Protein AF-A0A4R1YQB1-F1 (afdb_monomer)

Secondary structure (DSSP, 8-state):
--EEEEEEEES-HHHHHHHHHHTS-PPEEEE-SSEEEETTS-EEEEHHHHHHHHT------SS---SS-EEEEE-

Radius of gyration: 12.45 Å; Cα contacts (8 Å, |Δi|>4): 119; chains: 1; bounding box: 25×32×29 Å

Foldseek 3Di:
DAWQEKEFEDQDPVVVVCCCCPVVVWAWPDDPPQKTATPVRYIYGHNQVVCCVPVVDHPDDPDDCPDPGIDTDDD

Sequence (75 aa):
MRFINPIPFVRDINRSKEFYRKTLGLQILEDFGNFVLFETGFAIHDGRSLEQTIWRQSPVTEESYGRRNLLLYFE

Mean predicted aligned error: 5.08 Å

pLDDT: mean 87.6, std 12.52, range [58.53, 98.44]

Solvent-accessible surface area (backbone atoms only — not comparable to full-atom values): 4434 Å² total; per-residue (Å²): 124,43,82,62,32,52,35,40,48,31,95,47,45,66,66,48,51,49,44,43,34,72,75,71,62,50,51,77,66,46,77,69,79,54,39,39,36,28,74,88,40,48,32,42,30,26,32,64,67,47,39,42,71,76,67,69,41,78,78,82,69,94,66,79,87,82,64,98,41,71,46,80,43,67,85

Structure (mmCIF, N/CA/C/O backbone):
data_AF-A0A4R1YQB1-F1
#
_entry.id   AF-A0A4R1YQB1-F1
#
loop_
_atom_site.group_PDB
_atom_site.id
_atom_site.type_symbol
_atom_site.label_atom_id
_atom_site.label_alt_id
_atom_site.label_comp_id
_atom_site.label_asym_id
_atom_site.label_entity_id
_atom_site.label_seq_id
_atom_site.pdbx_PDB_ins_code
_atom_site.Cartn_x
_atom_site.Cartn_y
_atom_site.Cartn_z
_atom_site.occupancy
_atom_site.B_iso_or_equiv
_atom_site.auth_seq_id
_atom_site.auth_comp_id
_atom_site.auth_asym_id
_atom_site.auth_atom_id
_atom_site.pdbx_PDB_model_num
ATOM 1 N N . MET A 1 1 ? -5.757 -20.457 7.030 1.00 85.06 1 MET A N 1
ATOM 2 C CA . MET A 1 1 ? -5.779 -19.695 5.772 1.00 85.06 1 MET A CA 1
ATOM 3 C C . MET A 1 1 ? -6.796 -18.571 5.887 1.00 85.06 1 MET A C 1
ATOM 5 O O . MET A 1 1 ? -7.972 -18.746 5.586 1.00 85.06 1 MET A O 1
ATOM 9 N N . ARG A 1 2 ? -6.342 -17.437 6.405 1.00 94.75 2 ARG A N 1
ATOM 10 C CA . ARG A 1 2 ? -7.074 -16.192 6.598 1.00 94.75 2 ARG A CA 1
ATOM 11 C C . ARG A 1 2 ? -6.471 -15.167 5.650 1.00 94.75 2 ARG A C 1
ATOM 13 O O . ARG A 1 2 ? -5.259 -14.989 5.635 1.00 94.75 2 ARG A O 1
ATOM 20 N N . PHE A 1 3 ? -7.307 -14.518 4.849 1.00 94.75 3 PHE A N 1
ATOM 21 C CA . PHE A 1 3 ? -6.867 -13.405 4.013 1.00 94.75 3 PHE A CA 1
ATOM 22 C C . PHE A 1 3 ? -6.504 -12.204 4.889 1.00 94.75 3 PHE A C 1
ATOM 24 O O . PHE A 1 3 ? -7.267 -11.867 5.797 1.00 94.75 3 PHE A O 1
ATOM 31 N N . ILE A 1 4 ? -5.349 -11.594 4.621 1.00 95.50 4 ILE A N 1
ATOM 32 C CA . ILE A 1 4 ? -4.822 -10.472 5.403 1.00 95.50 4 ILE A CA 1
ATOM 33 C C . ILE A 1 4 ? -4.895 -9.184 4.587 1.00 95.50 4 ILE A C 1
ATOM 35 O O . ILE A 1 4 ? -5.716 -8.331 4.896 1.00 95.50 4 ILE A O 1
ATOM 39 N N . ASN A 1 5 ? -4.081 -9.070 3.530 1.00 96.00 5 ASN A N 1
ATOM 40 C CA . ASN A 1 5 ? -3.934 -7.832 2.766 1.00 96.00 5 ASN A CA 1
ATOM 41 C C . ASN A 1 5 ? -3.878 -8.115 1.255 1.00 96.00 5 ASN A C 1
ATOM 43 O O . ASN A 1 5 ? -3.133 -9.006 0.820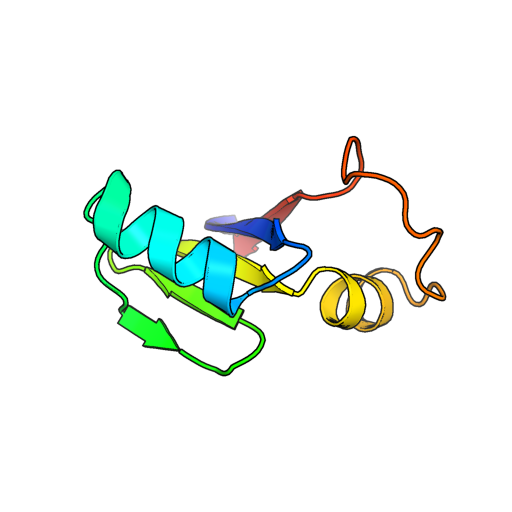 1.00 96.00 5 ASN A O 1
ATOM 47 N N . PRO A 1 6 ? -4.578 -7.325 0.425 1.00 96.25 6 PRO A N 1
ATOM 48 C CA . PRO A 1 6 ? -4.203 -7.142 -0.964 1.00 96.25 6 PRO A CA 1
ATOM 49 C C . PRO A 1 6 ? -3.054 -6.129 -1.039 1.00 96.25 6 PRO A C 1
ATOM 51 O O . PRO A 1 6 ? -3.107 -5.072 -0.412 1.00 96.25 6 PRO A O 1
ATOM 54 N N . ILE A 1 7 ? -2.026 -6.446 -1.824 1.00 95.25 7 ILE A N 1
ATOM 55 C CA . ILE A 1 7 ? -0.814 -5.634 -1.951 1.00 95.25 7 ILE A CA 1
ATOM 56 C C . ILE A 1 7 ? -0.566 -5.341 -3.437 1.00 95.25 7 ILE A C 1
ATOM 58 O O . ILE A 1 7 ? 0.122 -6.117 -4.110 1.00 95.25 7 ILE A O 1
ATOM 62 N N . PRO A 1 8 ? -1.158 -4.270 -4.004 1.00 94.38 8 PRO A N 1
ATOM 63 C CA . PRO A 1 8 ? -0.837 -3.814 -5.344 1.00 94.38 8 PRO A CA 1
ATOM 64 C C . PRO A 1 8 ? 0.572 -3.226 -5.420 1.00 94.38 8 PRO A C 1
ATOM 66 O O . PRO A 1 8 ? 1.065 -2.580 -4.491 1.00 94.38 8 PRO A O 1
ATOM 69 N N . PHE A 1 9 ? 1.198 -3.429 -6.571 1.00 91.31 9 PHE A N 1
ATOM 70 C CA . PHE A 1 9 ? 2.556 -3.000 -6.852 1.00 91.31 9 PHE A CA 1
ATOM 71 C C . PHE A 1 9 ? 2.479 -1.618 -7.481 1.00 91.31 9 PHE A C 1
ATOM 73 O O . PHE A 1 9 ? 1.735 -1.396 -8.441 1.00 91.31 9 PHE A O 1
ATOM 80 N N . VAL A 1 10 ? 3.253 -0.682 -6.944 1.00 91.75 10 VAL A N 1
ATOM 81 C CA . VAL A 1 10 ? 3.274 0.701 -7.413 1.00 91.75 10 VAL A CA 1
ATOM 82 C C . VAL A 1 10 ? 4.670 1.094 -7.872 1.00 91.75 10 VAL A C 1
ATOM 84 O O . VAL A 1 10 ? 5.671 0.598 -7.369 1.00 91.75 10 VAL A O 1
ATOM 87 N N . ARG A 1 11 ? 4.748 1.986 -8.862 1.00 89.25 11 ARG A N 1
ATOM 88 C CA . ARG A 1 11 ? 6.031 2.478 -9.393 1.00 89.25 11 ARG A CA 1
ATOM 89 C C . ARG A 1 11 ? 6.671 3.543 -8.504 1.00 89.25 11 ARG A C 1
ATOM 91 O O . ARG A 1 11 ? 7.887 3.657 -8.463 1.00 89.25 11 ARG A O 1
ATOM 98 N N . ASP A 1 12 ? 5.836 4.356 -7.868 1.00 91.88 12 ASP A N 1
ATOM 99 C CA . ASP A 1 12 ? 6.250 5.429 -6.973 1.00 91.88 12 ASP A CA 1
ATOM 100 C C . ASP A 1 12 ? 5.378 5.349 -5.724 1.00 91.88 12 ASP A C 1
ATOM 102 O O . ASP A 1 12 ? 4.173 5.639 -5.758 1.00 91.88 12 ASP A O 1
ATOM 106 N N . ILE A 1 13 ? 5.996 4.898 -4.636 1.00 95.00 13 ILE A N 1
ATOM 107 C CA . ILE A 1 13 ? 5.325 4.667 -3.363 1.00 95.00 13 ILE A CA 1
ATOM 108 C C . ILE A 1 13 ? 4.827 5.974 -2.744 1.00 95.00 13 ILE A C 1
ATOM 110 O O . ILE A 1 13 ? 3.718 6.013 -2.221 1.00 95.00 13 ILE A O 1
ATOM 114 N N . ASN A 1 14 ? 5.571 7.075 -2.884 1.00 96.69 14 ASN A N 1
ATOM 115 C CA . ASN A 1 14 ? 5.202 8.365 -2.309 1.00 96.69 14 ASN A CA 1
ATOM 116 C C . ASN A 1 14 ? 4.034 8.988 -3.068 1.00 96.69 14 ASN A C 1
ATOM 118 O O . ASN A 1 14 ? 3.050 9.402 -2.453 1.00 96.69 14 ASN A O 1
ATOM 122 N N . ARG A 1 15 ? 4.089 8.985 -4.404 1.00 96.94 15 ARG A N 1
ATOM 123 C CA . ARG A 1 15 ? 2.980 9.468 -5.233 1.00 96.94 15 ARG A CA 1
ATOM 124 C C . ARG A 1 15 ? 1.707 8.654 -4.998 1.00 96.94 15 ARG A C 1
ATOM 126 O O . ARG A 1 15 ? 0.621 9.224 -4.914 1.00 96.94 15 ARG A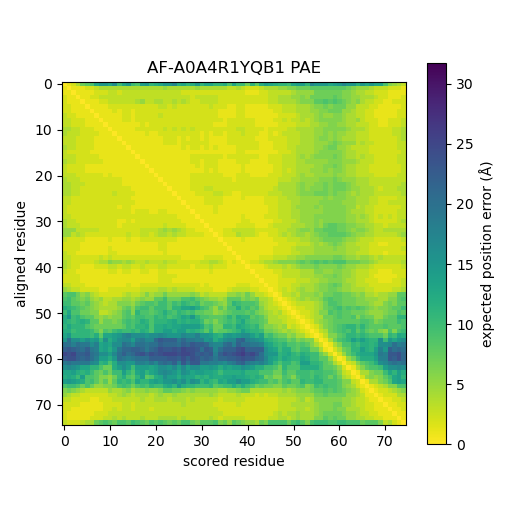 O 1
ATOM 133 N N . SER A 1 16 ? 1.836 7.335 -4.873 1.00 96.81 16 SER A N 1
ATOM 134 C CA . SER A 1 16 ? 0.693 6.444 -4.645 1.00 96.81 16 SER A CA 1
ATOM 135 C C . SER A 1 16 ? 0.120 6.606 -3.238 1.00 96.81 16 SER A C 1
ATOM 137 O O . SER A 1 16 ? -1.092 6.728 -3.085 1.00 96.81 16 SER A O 1
ATOM 139 N N . LYS A 1 17 ? 0.976 6.700 -2.215 1.00 97.56 17 LYS A N 1
ATOM 140 C CA . LYS A 1 17 ? 0.588 7.012 -0.832 1.00 97.56 17 LYS A CA 1
ATOM 141 C C . LYS A 1 17 ? -0.226 8.303 -0.757 1.00 97.56 17 LYS A C 1
ATOM 143 O O . LYS A 1 17 ? -1.291 8.320 -0.145 1.00 97.56 17 LYS A O 1
ATOM 148 N N . GLU A 1 18 ? 0.232 9.366 -1.418 1.00 98.12 18 GLU A N 1
ATOM 149 C CA . GLU A 1 18 ? -0.503 10.634 -1.484 1.00 98.12 18 GLU A CA 1
ATOM 150 C C . GLU A 1 18 ? -1.857 10.486 -2.184 1.00 98.12 18 GLU A C 1
ATOM 152 O O . GLU A 1 18 ? -2.841 11.031 -1.693 1.00 98.12 18 GLU A O 1
ATOM 157 N N . PHE A 1 19 ? -1.935 9.729 -3.283 1.00 98.31 19 PHE A N 1
ATOM 158 C CA . PHE A 1 19 ? -3.198 9.458 -3.976 1.00 98.31 19 PHE A CA 1
ATOM 159 C C . PHE A 1 19 ? -4.212 8.760 -3.059 1.00 98.31 19 PHE A C 1
ATOM 161 O O . PHE A 1 19 ? -5.323 9.254 -2.871 1.00 98.31 19 PHE A O 1
ATOM 168 N N . TYR A 1 20 ? -3.825 7.653 -2.426 1.00 98.00 20 TYR A N 1
ATOM 169 C CA . TYR A 1 20 ? -4.731 6.910 -1.549 1.00 98.00 20 TYR A CA 1
ATOM 170 C C . TYR A 1 20 ? -5.141 7.719 -0.312 1.00 98.00 20 TYR A C 1
ATOM 172 O O . TYR A 1 20 ? -6.305 7.675 0.086 1.00 98.00 20 TYR A O 1
ATOM 180 N N . ARG A 1 21 ? -4.231 8.525 0.251 1.00 97.81 21 ARG A N 1
ATOM 181 C CA . ARG A 1 21 ? -4.538 9.363 1.417 1.00 97.81 21 ARG A CA 1
ATOM 182 C C . ARG A 1 21 ? -5.403 10.572 1.071 1.00 97.81 21 ARG A C 1
ATOM 184 O O . ARG A 1 21 ? -6.381 10.839 1.757 1.00 97.81 21 ARG A O 1
ATOM 191 N N . LYS A 1 22 ? -5.051 11.328 0.028 1.00 98.19 22 LYS A N 1
ATOM 192 C CA . LYS A 1 22 ? -5.707 12.609 -0.291 1.00 98.19 22 LYS A CA 1
ATOM 193 C C . LYS A 1 22 ? -6.929 12.461 -1.186 1.00 98.19 22 LYS A C 1
ATOM 195 O O . LYS A 1 22 ? -7.870 13.227 -1.031 1.00 98.19 22 LYS A O 1
ATOM 200 N N . THR A 1 23 ? -6.910 11.525 -2.130 1.00 97.94 23 THR A N 1
ATOM 201 C CA . THR A 1 23 ? -8.017 11.340 -3.078 1.00 97.94 23 THR A CA 1
ATOM 202 C C . THR A 1 23 ? -9.051 10.362 -2.538 1.00 97.94 23 THR A C 1
ATOM 204 O O . THR A 1 23 ? -10.242 10.626 -2.657 1.00 97.94 23 THR A O 1
ATOM 207 N N . LEU A 1 24 ? -8.613 9.253 -1.931 1.00 97.12 24 LEU A N 1
ATOM 208 C CA . LEU A 1 24 ? -9.518 8.229 -1.391 1.00 97.12 24 LEU A CA 1
ATOM 209 C C . LEU A 1 24 ? -9.768 8.371 0.119 1.00 97.12 24 LEU A C 1
ATOM 211 O O . LEU A 1 24 ? -10.667 7.719 0.641 1.00 97.12 24 LEU A O 1
ATOM 215 N N . GLY A 1 25 ? -9.005 9.212 0.824 1.00 97.75 25 GLY A N 1
ATOM 216 C CA . GLY A 1 25 ? -9.186 9.439 2.261 1.00 97.75 25 GLY A C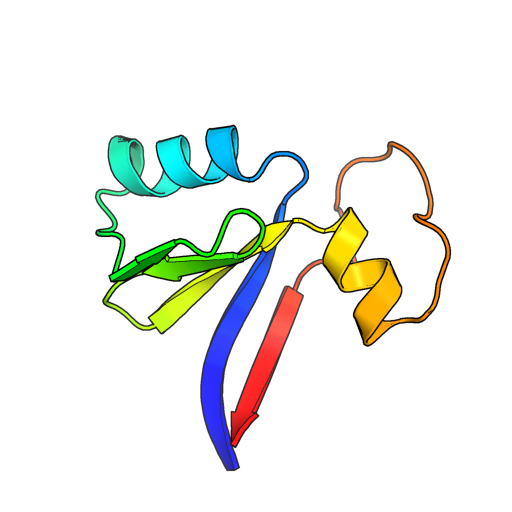A 1
ATOM 217 C C . GLY A 1 25 ? -8.665 8.312 3.159 1.00 97.75 25 GLY A C 1
ATOM 218 O O . GLY A 1 25 ? -9.000 8.289 4.343 1.00 97.75 25 GLY A O 1
ATOM 219 N N . LEU A 1 26 ? -7.867 7.375 2.630 1.00 98.12 26 LEU A N 1
ATOM 220 C CA . LEU A 1 26 ? -7.351 6.254 3.419 1.00 98.12 26 LEU A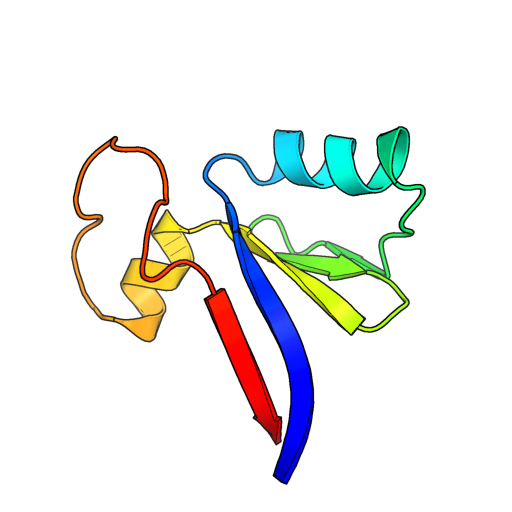 CA 1
ATOM 221 C C . LEU A 1 26 ? -6.331 6.730 4.456 1.00 98.12 26 LEU A C 1
ATOM 223 O O . LEU A 1 26 ? -5.430 7.509 4.144 1.00 98.12 26 LEU A O 1
ATOM 227 N N . GLN A 1 27 ? -6.445 6.216 5.678 1.00 98.31 27 GLN A N 1
ATOM 228 C CA . GLN A 1 27 ? -5.518 6.512 6.767 1.00 98.31 27 GLN A CA 1
ATOM 229 C C . GLN A 1 27 ? -4.380 5.495 6.795 1.00 98.31 27 GLN A C 1
ATOM 231 O O . GLN A 1 27 ? -4.604 4.294 6.633 1.00 98.31 27 GLN A O 1
ATOM 236 N N . ILE A 1 28 ? -3.156 5.993 6.962 1.00 98.06 28 ILE A N 1
ATOM 237 C CA . ILE A 1 28 ? -1.959 5.156 7.063 1.00 98.06 28 ILE A CA 1
ATOM 238 C C . ILE A 1 28 ? -1.911 4.583 8.474 1.00 98.06 28 ILE A C 1
ATOM 240 O O . ILE A 1 28 ? -1.893 5.340 9.439 1.00 98.06 28 ILE A O 1
ATOM 244 N N . LEU A 1 29 ? -1.847 3.259 8.560 1.00 98.12 29 LEU A N 1
ATOM 245 C CA . LEU A 1 29 ? -1.588 2.544 9.799 1.00 98.12 29 LEU A CA 1
ATOM 246 C C . LEU A 1 29 ? -0.080 2.495 10.072 1.00 98.12 29 LEU A C 1
ATOM 248 O O . LEU A 1 29 ? 0.366 2.911 11.135 1.00 98.12 29 LEU A O 1
ATOM 252 N N . GLU A 1 30 ? 0.707 2.049 9.089 1.00 98.00 30 GLU A N 1
ATOM 253 C CA . GLU A 1 30 ? 2.169 1.955 9.180 1.00 98.00 30 GLU A CA 1
ATOM 254 C C . GLU A 1 30 ? 2.834 2.277 7.830 1.00 98.00 30 GLU A C 1
ATOM 256 O O . GLU A 1 30 ? 2.317 1.936 6.762 1.00 98.00 30 GLU A O 1
ATOM 261 N N . ASP A 1 31 ? 3.998 2.930 7.872 1.00 97.56 31 ASP A N 1
ATOM 262 C CA . ASP A 1 31 ? 4.804 3.296 6.700 1.00 97.56 31 ASP A CA 1
ATOM 263 C C . ASP A 1 31 ? 6.245 2.807 6.891 1.00 97.56 31 ASP A C 1
ATOM 265 O O . ASP A 1 31 ? 6.978 3.295 7.752 1.00 97.56 31 ASP A O 1
ATOM 269 N N . PHE A 1 32 ? 6.650 1.838 6.072 1.00 95.38 32 PHE A N 1
ATOM 270 C CA . PHE A 1 32 ? 7.982 1.229 6.076 1.00 95.38 32 PHE A CA 1
ATOM 271 C C . PHE A 1 32 ? 8.854 1.735 4.914 1.00 95.38 32 PHE A C 1
ATOM 273 O O . PHE A 1 32 ? 9.826 1.088 4.518 1.00 95.38 32 PHE A O 1
ATOM 280 N N . GLY A 1 33 ? 8.495 2.866 4.304 1.00 94.00 33 GLY A N 1
ATOM 281 C CA . GLY A 1 33 ? 9.182 3.438 3.149 1.00 94.00 33 GLY A CA 1
ATOM 282 C C . GLY A 1 33 ? 8.744 2.795 1.835 1.00 94.00 33 GLY A C 1
ATOM 283 O O . GLY A 1 33 ? 8.070 3.442 1.039 1.00 94.00 33 GLY A O 1
ATOM 284 N N . ASN A 1 34 ? 9.098 1.526 1.606 1.00 92.44 34 ASN A N 1
ATOM 285 C CA . ASN A 1 34 ? 8.747 0.796 0.374 1.00 92.44 34 ASN A CA 1
ATOM 286 C C . ASN A 1 34 ? 7.416 0.038 0.473 1.00 92.44 34 ASN A C 1
ATOM 288 O O . ASN A 1 34 ? 6.898 -0.410 -0.545 1.00 92.44 34 ASN A O 1
ATOM 292 N N . PHE A 1 35 ? 6.864 -0.089 1.677 1.00 94.69 35 PHE A N 1
ATOM 293 C CA . PHE A 1 35 ? 5.582 -0.722 1.960 1.00 94.69 35 PHE A CA 1
ATOM 294 C C . PHE A 1 35 ? 4.757 0.200 2.850 1.00 94.69 35 PHE A C 1
ATOM 296 O O . PHE A 1 35 ? 5.275 0.748 3.822 1.00 94.69 35 PHE A O 1
ATOM 303 N N . VAL A 1 36 ? 3.481 0.367 2.520 1.00 97.81 36 VAL A N 1
ATOM 304 C CA . VAL A 1 36 ? 2.550 1.203 3.282 1.00 97.81 36 VAL A CA 1
ATOM 305 C C . VAL A 1 36 ? 1.299 0.391 3.558 1.00 97.81 36 VAL A C 1
ATOM 307 O O . VAL A 1 36 ? 0.676 -0.116 2.622 1.00 97.81 36 VAL A O 1
ATOM 310 N N . LEU A 1 37 ? 0.929 0.297 4.831 1.00 98.12 37 LEU A N 1
ATOM 311 C CA . LEU A 1 37 ? -0.286 -0.351 5.304 1.00 98.12 37 LEU A CA 1
ATOM 312 C C . LEU A 1 37 ? -1.301 0.717 5.715 1.00 98.12 37 LEU A C 1
ATOM 314 O O . LEU A 1 37 ? -0.971 1.654 6.440 1.00 98.12 37 LEU A O 1
ATOM 318 N N . PHE A 1 38 ? -2.541 0.566 5.266 1.00 98.44 38 PHE A N 1
ATOM 319 C CA . PHE A 1 38 ? -3.667 1.417 5.636 1.00 98.44 38 PHE A CA 1
ATOM 320 C C . PHE A 1 38 ? -4.560 0.711 6.667 1.00 98.44 38 PHE A C 1
ATOM 322 O O . PHE A 1 38 ? -4.606 -0.518 6.723 1.00 98.44 38 PHE A O 1
ATOM 329 N N . GLU A 1 39 ? -5.301 1.485 7.463 1.00 97.50 39 GLU A N 1
ATOM 330 C CA . GLU A 1 39 ? -6.070 0.990 8.624 1.00 97.50 39 GLU A CA 1
ATOM 331 C C . GLU A 1 39 ? -7.057 -0.146 8.312 1.00 97.50 39 GLU A C 1
ATOM 333 O O . GLU A 1 39 ? -7.313 -0.999 9.157 1.00 97.50 39 GLU A O 1
ATOM 338 N N . THR A 1 40 ? -7.603 -0.199 7.096 1.00 93.62 40 THR A N 1
ATOM 339 C CA . THR A 1 40 ? -8.608 -1.198 6.696 1.00 93.62 40 THR A CA 1
ATOM 340 C C . THR A 1 40 ? -8.012 -2.498 6.141 1.00 93.62 40 THR A C 1
ATOM 342 O O . THR A 1 40 ? -8.750 -3.324 5.604 1.00 93.62 40 THR A O 1
ATOM 345 N N . GLY A 1 41 ? -6.691 -2.689 6.238 1.00 94.44 41 GLY A N 1
ATOM 346 C CA . GLY A 1 41 ? -5.988 -3.861 5.695 1.00 94.44 41 GLY A CA 1
ATOM 347 C C . GLY A 1 41 ? -5.639 -3.749 4.207 1.00 94.44 41 GLY A C 1
ATOM 348 O O . GLY A 1 41 ? -5.146 -4.697 3.602 1.00 94.44 41 GLY A O 1
ATOM 349 N N . PHE A 1 42 ? -5.872 -2.594 3.579 1.00 98.00 42 PHE A N 1
ATOM 350 C CA . PHE A 1 42 ? -5.309 -2.309 2.259 1.00 98.00 42 PHE A CA 1
ATOM 351 C C . PHE A 1 42 ? -3.825 -1.968 2.401 1.00 98.00 42 PHE A C 1
ATOM 353 O O . PHE A 1 42 ? -3.455 -1.231 3.311 1.00 98.00 42 PHE A O 1
ATOM 360 N N . ALA A 1 43 ? -2.973 -2.453 1.501 1.00 97.75 43 ALA A N 1
ATOM 361 C CA . ALA A 1 43 ? -1.559 -2.105 1.515 1.00 97.75 43 ALA A CA 1
ATOM 362 C C . ALA A 1 43 ? -1.022 -1.893 0.103 1.00 97.75 43 ALA A C 1
ATOM 364 O O . ALA A 1 43 ? -1.581 -2.415 -0.850 1.00 97.75 43 ALA A O 1
ATOM 365 N N . ILE A 1 44 ? 0.070 -1.147 -0.044 1.00 96.75 44 ILE A N 1
ATOM 366 C CA . ILE A 1 44 ? 0.780 -0.959 -1.318 1.00 96.75 44 ILE A CA 1
ATOM 367 C C . ILE A 1 44 ? 2.275 -1.183 -1.120 1.00 96.75 44 ILE A C 1
ATOM 369 O O . ILE A 1 44 ? 2.811 -0.893 -0.051 1.00 96.75 44 ILE A O 1
ATOM 373 N N . HIS A 1 45 ? 2.951 -1.671 -2.157 1.00 94.50 45 HIS A N 1
ATOM 374 C CA . HIS A 1 45 ? 4.395 -1.890 -2.125 1.00 94.50 45 HIS A CA 1
ATOM 375 C C . HIS A 1 45 ? 5.062 -1.346 -3.386 1.00 94.50 45 HIS A C 1
ATOM 377 O O . HIS A 1 45 ? 4.517 -1.466 -4.486 1.00 94.50 45 HIS A O 1
ATOM 383 N N . ASP A 1 46 ? 6.258 -0.780 -3.245 1.00 91.56 46 ASP A N 1
ATOM 384 C CA . ASP A 1 46 ? 7.126 -0.479 -4.376 1.00 91.56 46 ASP A CA 1
ATOM 385 C C . ASP A 1 46 ? 7.374 -1.765 -5.177 1.00 91.56 46 ASP A C 1
ATOM 387 O O . ASP A 1 46 ? 7.872 -2.764 -4.653 1.00 91.56 46 ASP A O 1
ATOM 391 N N . GLY A 1 47 ? 6.976 -1.754 -6.447 1.00 84.50 47 GLY A N 1
ATOM 392 C CA . GLY A 1 47 ? 6.967 -2.962 -7.259 1.00 84.50 47 GLY A CA 1
ATOM 393 C C . GLY A 1 47 ? 8.372 -3.475 -7.557 1.00 84.50 47 GLY A C 1
ATOM 394 O O . GLY A 1 47 ? 8.580 -4.681 -7.547 1.00 84.50 47 GLY A O 1
ATOM 395 N N . ARG A 1 48 ? 9.370 -2.593 -7.721 1.00 80.25 48 ARG A N 1
ATOM 396 C CA . ARG A 1 48 ? 10.744 -3.010 -8.061 1.00 80.25 48 ARG A CA 1
ATOM 397 C C . ARG A 1 48 ? 11.380 -3.824 -6.937 1.00 80.25 48 ARG A C 1
ATOM 399 O O . ARG A 1 48 ? 11.983 -4.863 -7.193 1.00 80.25 48 ARG A O 1
ATOM 406 N N . SER A 1 49 ? 11.236 -3.363 -5.698 1.00 74.50 49 SER A N 1
ATOM 407 C CA . SER A 1 49 ? 11.751 -4.063 -4.516 1.00 74.50 49 SER A CA 1
ATOM 408 C C . SER A 1 49 ? 11.012 -5.378 -4.241 1.00 74.50 49 SER A C 1
ATOM 410 O O . SER A 1 49 ? 11.638 -6.380 -3.875 1.00 74.50 49 SER A O 1
ATOM 412 N N . LEU A 1 50 ? 9.696 -5.420 -4.472 1.00 74.00 50 LEU A N 1
ATOM 413 C CA . LEU A 1 50 ? 8.905 -6.628 -4.240 1.00 74.00 50 LEU A CA 1
ATOM 414 C C . LEU A 1 50 ? 9.096 -7.687 -5.337 1.00 74.00 50 LEU A C 1
ATOM 416 O O . LEU A 1 50 ? 9.189 -8.870 -5.015 1.00 74.00 50 LEU A O 1
ATOM 420 N N . GLU A 1 51 ? 9.232 -7.293 -6.608 1.00 74.06 51 GLU A N 1
ATOM 421 C CA . GLU A 1 51 ? 9.550 -8.202 -7.722 1.00 74.06 51 GLU A CA 1
ATOM 422 C C . GLU A 1 51 ? 10.858 -8.967 -7.481 1.00 74.06 51 GLU A C 1
ATOM 424 O O . GLU A 1 51 ? 10.916 -10.189 -7.653 1.00 74.06 51 GLU A O 1
ATOM 429 N N . GLN A 1 52 ? 11.894 -8.262 -7.016 1.00 71.44 52 GLN A N 1
ATOM 430 C CA . GLN A 1 52 ? 13.184 -8.863 -6.674 1.00 71.44 52 GLN A CA 1
ATOM 431 C C . GLN A 1 52 ? 13.063 -9.870 -5.527 1.00 71.44 52 GLN A C 1
ATOM 433 O O . GLN A 1 52 ? 13.690 -10.928 -5.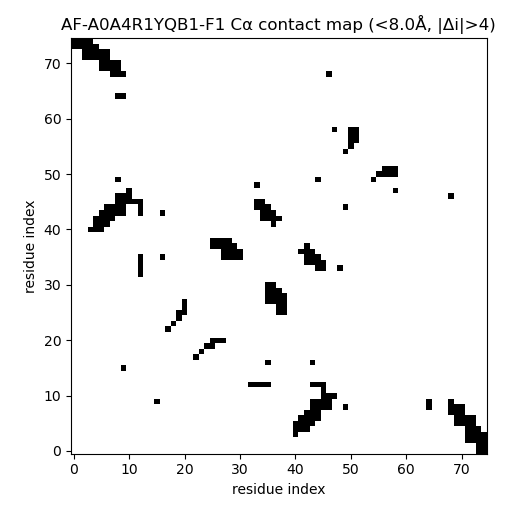557 1.00 71.44 52 GLN A O 1
ATOM 438 N N . THR A 1 53 ? 12.238 -9.561 -4.529 1.00 70.69 53 THR A N 1
ATOM 439 C CA . THR A 1 53 ? 12.116 -10.376 -3.315 1.00 70.69 53 THR A CA 1
ATOM 440 C C . THR A 1 53 ? 11.239 -11.609 -3.539 1.00 70.69 53 THR A C 1
ATOM 442 O O . THR A 1 53 ? 11.603 -12.714 -3.135 1.00 70.69 53 THR A O 1
ATOM 445 N N . ILE A 1 54 ? 10.097 -11.441 -4.211 1.00 71.00 54 ILE A N 1
ATOM 446 C CA . ILE A 1 54 ? 9.089 -12.494 -4.392 1.00 71.00 54 ILE A CA 1
ATOM 447 C C . ILE A 1 54 ? 9.377 -13.343 -5.629 1.00 71.00 54 ILE A C 1
ATOM 449 O O . ILE A 1 54 ? 9.313 -14.570 -5.560 1.00 71.00 54 ILE A O 1
ATOM 453 N N . TRP A 1 55 ? 9.712 -12.718 -6.760 1.00 68.94 55 TRP A N 1
ATOM 454 C CA . TRP A 1 55 ? 9.913 -13.438 -8.020 1.00 68.94 55 TRP A CA 1
ATOM 455 C C . TRP A 1 55 ? 11.379 -13.699 -8.350 1.00 68.94 55 TRP A C 1
ATOM 457 O O . TRP A 1 55 ? 11.641 -14.473 -9.269 1.00 68.94 55 TRP A O 1
ATOM 467 N N . ARG A 1 56 ? 12.332 -13.120 -7.600 1.00 67.50 56 ARG A N 1
ATOM 468 C CA . ARG A 1 56 ? 13.784 -13.247 -7.850 1.00 67.50 56 ARG A CA 1
ATOM 469 C C . ARG A 1 56 ? 14.167 -12.878 -9.288 1.00 67.50 56 ARG A C 1
ATOM 471 O O . ARG A 1 56 ? 15.138 -13.397 -9.833 1.00 67.50 56 ARG A O 1
ATOM 478 N N . GLN A 1 57 ? 13.375 -12.010 -9.915 1.00 64.94 57 GLN A N 1
ATOM 479 C CA . GLN A 1 57 ? 13.583 -11.533 -11.277 1.00 64.94 57 GLN A CA 1
ATOM 480 C C . GLN A 1 57 ? 14.135 -10.108 -11.233 1.00 64.94 57 GLN A C 1
ATOM 482 O O . GLN A 1 57 ? 13.733 -9.300 -10.395 1.00 64.94 57 GLN A O 1
ATOM 487 N N . SER A 1 58 ? 15.069 -9.799 -12.136 1.00 58.53 58 SER A N 1
ATOM 488 C CA . SER A 1 58 ? 15.464 -8.412 -12.398 1.00 58.53 58 SER A CA 1
ATOM 489 C C . SER A 1 58 ? 14.252 -7.640 -12.922 1.00 58.53 58 SER A C 1
ATOM 491 O O . SER A 1 58 ? 13.508 -8.217 -13.717 1.00 58.53 58 SER A 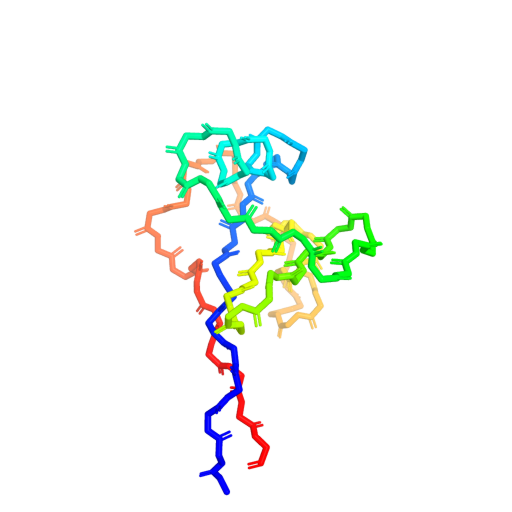O 1
ATOM 493 N N . PRO A 1 59 ? 14.049 -6.370 -12.519 1.00 58.88 59 PRO A N 1
ATOM 494 C CA . PRO A 1 59 ? 12.860 -5.601 -12.874 1.00 58.88 59 PRO A CA 1
ATOM 495 C C . PRO A 1 59 ? 12.665 -5.604 -14.388 1.00 58.88 59 PRO A C 1
ATOM 497 O O . PRO A 1 59 ? 13.504 -5.109 -15.148 1.00 58.88 59 PRO A O 1
ATOM 500 N N . VAL A 1 60 ? 11.576 -6.230 -14.829 1.00 60.03 60 VAL A N 1
ATOM 501 C CA . VAL A 1 60 ? 11.295 -6.416 -16.249 1.00 60.03 60 VAL A CA 1
ATOM 502 C C . VAL A 1 60 ? 10.578 -5.160 -16.726 1.00 60.03 60 VAL A C 1
ATOM 504 O O . VAL A 1 60 ? 9.366 -5.042 -16.605 1.00 60.03 60 VAL A O 1
ATOM 507 N N . THR A 1 61 ? 11.360 -4.250 -17.314 1.00 60.09 61 THR A N 1
ATOM 508 C CA . THR A 1 61 ? 10.954 -3.095 -18.143 1.00 60.09 61 THR A CA 1
ATOM 509 C C . THR A 1 61 ? 10.350 -1.871 -17.433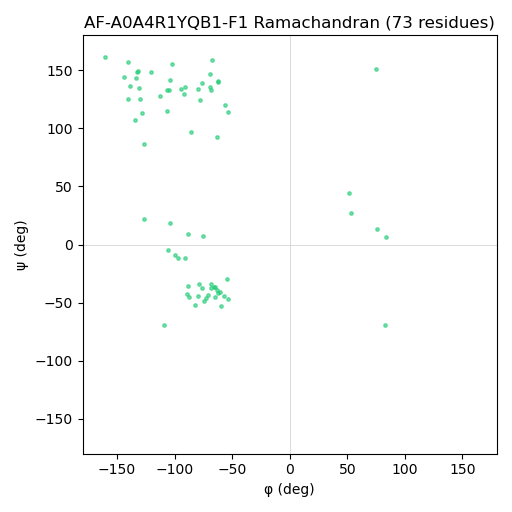 1.00 60.09 61 THR A C 1
ATOM 511 O O . THR A 1 61 ? 9.721 -1.955 -16.385 1.00 60.09 61 THR A O 1
ATOM 514 N N . GLU A 1 62 ? 10.541 -0.687 -18.030 1.00 64.19 62 GLU A N 1
ATOM 515 C CA . GLU A 1 62 ? 9.942 0.594 -17.596 1.00 64.19 62 GLU A CA 1
ATOM 516 C C . GLU A 1 62 ? 8.447 0.728 -17.954 1.00 64.19 62 GLU A C 1
ATOM 518 O O . GLU A 1 62 ? 7.833 1.787 -17.775 1.00 64.19 62 GLU A O 1
ATOM 523 N N . GLU A 1 63 ? 7.839 -0.342 -18.466 1.00 67.06 63 GLU A N 1
ATOM 524 C CA . GLU A 1 63 ? 6.450 -0.358 -18.901 1.00 67.06 63 GLU A CA 1
ATOM 525 C C . GLU A 1 63 ? 5.479 -0.200 -17.723 1.00 67.06 63 GLU A C 1
ATOM 527 O O . GLU A 1 63 ? 5.806 -0.375 -16.543 1.00 67.06 63 GLU A O 1
ATOM 532 N N . SER A 1 64 ? 4.258 0.232 -18.029 1.00 66.19 64 SER A N 1
ATOM 533 C CA . SER A 1 64 ? 3.191 0.321 -17.032 1.00 66.19 64 SER A CA 1
ATOM 534 C C . SER A 1 64 ? 2.871 -1.064 -16.475 1.00 66.19 64 SER A C 1
ATOM 536 O O . SER A 1 64 ? 2.781 -2.034 -17.225 1.00 66.19 64 SER A O 1
ATOM 538 N N . TYR A 1 65 ? 2.633 -1.147 -15.164 1.00 69.00 65 TYR A N 1
ATOM 539 C CA . TYR A 1 65 ? 2.128 -2.362 -14.528 1.00 69.00 65 TYR A CA 1
ATOM 540 C C . TYR A 1 65 ? 0.729 -2.691 -15.078 1.00 69.00 65 TYR A C 1
ATOM 542 O O . TYR A 1 65 ? -0.273 -2.174 -14.596 1.00 69.00 65 TYR A O 1
ATOM 550 N N . GLY A 1 66 ? 0.671 -3.514 -16.128 1.00 68.69 66 GLY A N 1
ATOM 551 C CA . GLY A 1 66 ? -0.569 -4.008 -16.745 1.00 68.69 66 GLY A CA 1
ATOM 552 C C . GLY A 1 66 ? -0.879 -5.475 -16.429 1.00 68.69 66 GLY A C 1
ATOM 553 O O . GLY A 1 66 ? -1.911 -5.994 -16.841 1.00 68.69 66 GLY A O 1
ATOM 554 N N . ARG A 1 67 ? 0.028 -6.166 -15.728 1.00 76.62 67 ARG A N 1
ATOM 555 C CA . ARG A 1 67 ? -0.084 -7.572 -15.311 1.00 76.62 67 ARG A CA 1
ATOM 556 C C . ARG A 1 67 ? 0.876 -7.850 -14.153 1.00 76.62 67 ARG A C 1
ATOM 558 O O . ARG A 1 67 ? 1.847 -7.119 -13.999 1.00 76.62 67 ARG A O 1
ATOM 565 N N . ARG A 1 68 ? 0.645 -8.941 -13.407 1.00 77.94 68 ARG A N 1
ATOM 566 C CA . ARG A 1 68 ? 1.534 -9.432 -12.325 1.00 77.94 68 ARG A CA 1
ATOM 567 C C . ARG A 1 68 ? 1.896 -8.350 -11.292 1.00 77.94 68 ARG A C 1
ATOM 569 O O . ARG A 1 68 ? 3.042 -8.221 -10.899 1.00 77.94 68 ARG A O 1
ATOM 576 N N . ASN A 1 69 ? 0.913 -7.566 -10.869 1.00 86.25 69 ASN A N 1
ATOM 577 C CA . ASN A 1 69 ? 1.104 -6.386 -10.024 1.00 86.25 69 ASN A CA 1
ATOM 578 C C . ASN A 1 69 ? 0.233 -6.411 -8.758 1.00 86.25 69 ASN A C 1
ATOM 580 O O . ASN A 1 69 ? -0.066 -5.359 -8.198 1.00 86.25 69 ASN A O 1
ATOM 584 N N . LEU A 1 70 ? -0.215 -7.594 -8.336 1.00 89.75 70 LEU A N 1
ATOM 585 C CA . LEU A 1 70 ?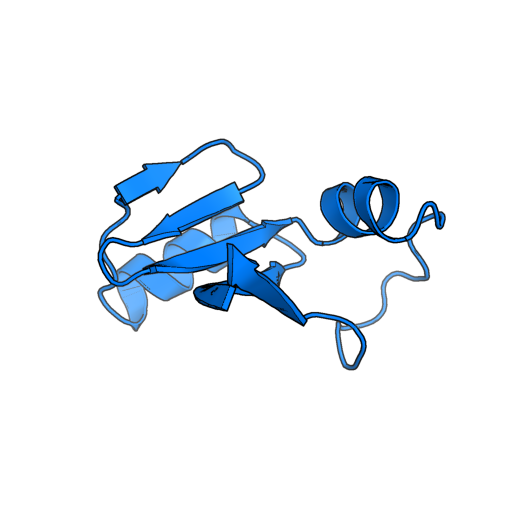 -1.013 -7.787 -7.131 1.00 89.75 70 LEU A CA 1
ATOM 586 C C . LEU A 1 70 ? -0.556 -9.056 -6.419 1.00 89.75 70 LEU A C 1
ATOM 588 O O . LEU A 1 70 ? -0.559 -10.138 -7.006 1.00 89.75 70 LEU A O 1
ATOM 592 N N . LEU A 1 71 ? -0.209 -8.911 -5.145 1.00 90.38 71 LEU A N 1
ATOM 593 C CA . LEU A 1 71 ? 0.006 -10.019 -4.225 1.00 90.38 71 LEU A CA 1
ATOM 594 C C . LEU A 1 71 ? -1.172 -10.086 -3.251 1.00 90.38 71 LEU A C 1
ATOM 596 O O . LEU A 1 71 ? -1.584 -9.069 -2.699 1.00 90.38 71 LEU A O 1
ATOM 600 N N . LEU A 1 72 ? -1.713 -11.284 -3.039 1.00 92.88 72 LEU A N 1
ATOM 601 C CA . LEU A 1 72 ? -2.716 -11.545 -2.009 1.00 92.88 72 LEU A CA 1
ATOM 602 C C . LEU A 1 72 ? -2.038 -12.315 -0.879 1.00 92.88 72 LEU A C 1
ATOM 604 O O . LEU A 1 72 ? -1.570 -13.433 -1.096 1.00 92.88 72 LEU A O 1
ATOM 608 N N . TYR A 1 73 ? -1.956 -11.704 0.300 1.00 91.06 73 TYR A N 1
ATOM 609 C CA . 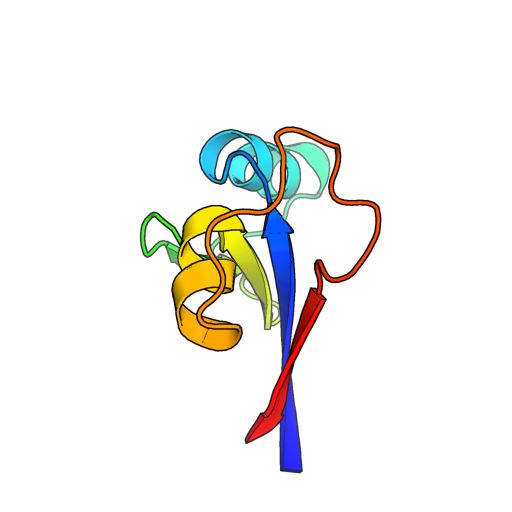TYR A 1 73 ? -1.286 -12.290 1.457 1.00 91.06 73 TYR A CA 1
ATOM 610 C C . TYR A 1 73 ? -2.283 -13.029 2.367 1.00 91.06 73 TYR A C 1
ATOM 612 O O . TYR A 1 73 ? -3.362 -12.507 2.670 1.00 91.06 73 TYR A O 1
ATOM 620 N N . PHE A 1 74 ? -1.911 -14.242 2.793 1.00 93.88 74 PHE A N 1
ATOM 621 C CA . PHE A 1 74 ? -2.696 -15.128 3.658 1.00 93.88 74 PHE A CA 1
ATOM 622 C C . PHE A 1 74 ? -1.827 -15.692 4.790 1.00 93.88 74 PHE A C 1
ATOM 624 O O . PHE A 1 74 ? -0.648 -15.960 4.568 1.00 93.88 74 PHE A O 1
ATOM 631 N N . GLU A 1 75 ? -2.443 -15.943 5.949 1.00 91.38 75 GLU A N 1
ATOM 632 C CA . GLU A 1 75 ? -1.848 -16.625 7.119 1.00 91.38 75 GLU A CA 1
ATOM 633 C C . GLU A 1 75 ? -2.656 -17.854 7.577 1.00 91.38 75 GLU A C 1
ATOM 635 O O . GLU A 1 75 ? -3.899 -17.909 7.386 1.00 91.38 75 GLU A O 1
#

Nearest PDB structures (foldseek):
  2qnt-assembly1_A-2  TM=9.213E-01  e=2.178E-09  Agrobacterium fabrum str. C58
  4nvs-assembly1_A  TM=8.047E-01  e=1.484E-04  Clostridioides difficile 630
  3lm4-assembly1_D  TM=8.082E-01  e=9.075E-02  Rhodococcus jostii RHA1
  3fcd-assembly1_A  TM=6.674E-01  e=2.013E-02  uncultured bacterium
  7q2a-assembly1_C  TM=8.039E-01  e=1.179E-01  Rhodococcus jostii RHA1